Protein AF-A0A833R2X5-F1 (afdb_monomer_lite)

Secondary structure (DSSP, 8-state):
-----TT-SPPHHHHHHHHHHHHHHHHHHHHHHHHHHHHHHHHHHHHHHHHHHHHHHSSS---THHHHS--

Structure (mmCIF, N/CA/C/O backbone):
data_AF-A0A833R2X5-F1
#
_entry.id   AF-A0A833R2X5-F1
#
loop_
_atom_site.group_PDB
_atom_site.id
_atom_site.type_symbol
_atom_site.label_atom_id
_atom_site.label_alt_id
_atom_site.label_comp_id
_atom_site.label_asym_id
_atom_site.label_entity_id
_atom_site.label_seq_id
_atom_site.pdbx_PDB_ins_code
_atom_site.Cartn_x
_atom_site.Cartn_y
_atom_site.Cartn_z
_atom_site.occupancy
_atom_site.B_iso_or_equiv
_atom_site.auth_seq_id
_atom_site.auth_comp_id
_atom_site.auth_asym_id
_atom_site.auth_atom_id
_atom_site.pdbx_PDB_model_num
ATOM 1 N N . MET A 1 1 ? 28.517 17.382 -36.088 1.00 44.72 1 MET A N 1
ATOM 2 C CA . MET A 1 1 ? 29.491 16.399 -35.567 1.00 44.72 1 MET A CA 1
ATOM 3 C C . MET A 1 1 ? 28.783 15.056 -35.477 1.00 44.72 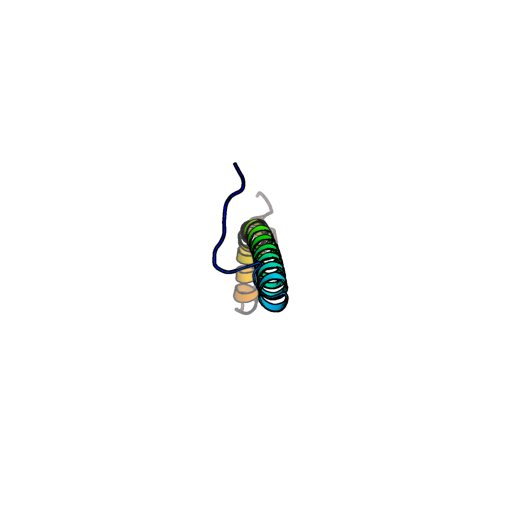1 MET A C 1
ATOM 5 O O . MET A 1 1 ? 27.979 14.873 -34.576 1.00 44.72 1 MET A O 1
ATOM 9 N N . ALA A 1 2 ? 28.966 14.179 -36.467 1.00 63.81 2 ALA A N 1
ATOM 10 C CA . ALA A 1 2 ? 28.366 12.846 -36.452 1.00 63.81 2 ALA A CA 1
ATOM 11 C C . ALA A 1 2 ? 29.112 11.989 -35.419 1.00 63.81 2 ALA A C 1
ATOM 13 O O . ALA A 1 2 ? 30.325 11.821 -35.528 1.00 63.81 2 ALA A O 1
ATOM 14 N N . SER A 1 3 ? 28.415 11.501 -34.394 1.00 74.44 3 SER A N 1
ATOM 15 C CA . SER A 1 3 ? 28.989 10.593 -33.400 1.00 74.44 3 SER A CA 1
ATOM 16 C C . SER A 1 3 ? 29.281 9.250 -34.070 1.00 74.44 3 SER A C 1
ATOM 18 O O . SER A 1 3 ? 28.368 8.466 -34.328 1.00 74.44 3 SER A O 1
ATOM 20 N N . TRP A 1 4 ? 30.542 9.010 -34.413 1.00 71.31 4 TRP A N 1
ATOM 21 C CA . TRP A 1 4 ? 30.987 7.749 -34.993 1.00 71.31 4 TRP A CA 1
ATOM 22 C C . TRP A 1 4 ? 30.926 6.643 -33.931 1.00 71.31 4 TRP A C 1
ATOM 24 O O . TRP A 1 4 ? 31.590 6.742 -32.901 1.00 71.31 4 TRP A O 1
ATOM 34 N N . ASN A 1 5 ? 30.106 5.612 -34.172 1.00 79.31 5 ASN A N 1
ATOM 35 C CA . ASN A 1 5 ? 30.032 4.414 -33.336 1.00 79.31 5 ASN A CA 1
ATOM 36 C C . ASN A 1 5 ? 30.631 3.219 -34.107 1.00 79.31 5 ASN A C 1
ATOM 38 O O . ASN A 1 5 ? 30.025 2.788 -35.092 1.00 79.31 5 ASN A O 1
ATOM 42 N N . PRO A 1 6 ? 31.782 2.665 -33.684 1.00 77.50 6 PRO A N 1
ATOM 43 C CA . PRO A 1 6 ? 32.465 1.571 -34.386 1.00 77.50 6 PRO A CA 1
ATOM 44 C C . PRO A 1 6 ? 31.702 0.239 -34.388 1.00 77.50 6 PRO A C 1
ATOM 46 O O . PRO A 1 6 ? 32.070 -0.665 -35.130 1.00 77.50 6 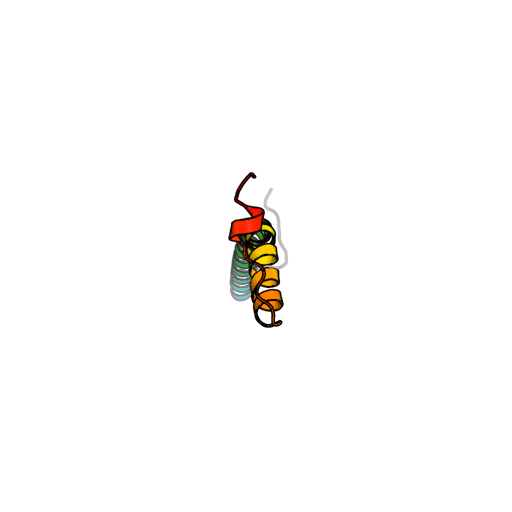PRO A O 1
ATOM 49 N N . LEU A 1 7 ? 30.661 0.099 -33.560 1.00 77.81 7 LEU A N 1
ATOM 50 C CA . LEU A 1 7 ? 29.974 -1.175 -33.312 1.00 77.81 7 LEU A CA 1
ATOM 51 C C . LEU A 1 7 ? 28.661 -1.358 -34.093 1.00 77.81 7 LEU A C 1
ATOM 53 O O . LEU A 1 7 ? 27.983 -2.365 -33.914 1.00 77.81 7 LEU A O 1
ATOM 57 N N . GLY A 1 8 ? 28.300 -0.420 -34.975 1.00 72.94 8 GLY A N 1
ATOM 58 C CA . GLY A 1 8 ? 27.016 -0.460 -35.683 1.00 72.94 8 GLY A CA 1
ATOM 59 C C . GLY A 1 8 ? 25.804 -0.289 -34.745 1.00 72.94 8 GLY A C 1
ATOM 60 O O . GLY A 1 8 ? 25.961 -0.127 -33.531 1.00 72.94 8 GLY A O 1
ATOM 61 N N . PRO A 1 9 ? 24.571 -0.230 -35.280 1.00 77.81 9 PRO A N 1
ATOM 62 C CA . PRO A 1 9 ? 23.374 -0.220 -34.447 1.00 77.81 9 PRO A CA 1
ATOM 63 C C . PRO A 1 9 ? 23.250 -1.552 -33.687 1.00 77.81 9 PRO A C 1
ATOM 65 O O . PRO A 1 9 ? 23.562 -2.601 -34.254 1.00 77.81 9 PRO A O 1
ATOM 68 N N . PRO A 1 10 ? 22.781 -1.537 -32.425 1.00 80.12 10 PRO A N 1
ATOM 69 C CA . PRO A 1 10 ? 22.575 -2.766 -31.671 1.00 80.12 10 PRO A CA 1
ATOM 70 C C . PRO A 1 10 ? 21.582 -3.680 -32.410 1.00 80.12 10 PRO A C 1
ATOM 72 O O . PRO A 1 10 ? 20.650 -3.172 -33.047 1.00 80.12 10 PRO A O 1
ATOM 75 N N . PRO A 1 11 ? 21.766 -5.008 -32.333 1.00 83.06 11 PRO A N 1
ATOM 76 C CA . PRO A 1 11 ? 20.886 -5.960 -32.996 1.00 83.06 11 PRO A CA 1
ATOM 77 C C . PRO A 1 11 ? 19.443 -5.812 -32.486 1.00 83.06 11 PRO A C 1
ATOM 79 O O . PRO A 1 11 ? 19.198 -5.398 -31.349 1.00 83.06 11 PRO A O 1
ATOM 82 N N . SER A 1 12 ? 18.469 -6.079 -33.359 1.00 78.50 12 SER A N 1
ATOM 83 C CA . SER A 1 12 ? 17.048 -5.786 -33.113 1.00 78.50 12 SER A CA 1
ATOM 84 C C . SER A 1 12 ? 16.489 -6.479 -31.866 1.00 78.50 12 SER A C 1
ATOM 86 O O . SER A 1 12 ? 15.653 -5.904 -31.173 1.00 78.50 12 SER A O 1
ATOM 88 N N . ASP A 1 13 ? 17.002 -7.661 -31.526 1.00 81.25 13 ASP A N 1
ATOM 89 C CA . ASP A 1 13 ? 16.614 -8.421 -30.336 1.00 81.25 13 ASP A CA 1
ATOM 90 C C . ASP A 1 13 ? 17.038 -7.734 -29.025 1.00 81.25 13 ASP A C 1
ATOM 92 O O . ASP A 1 13 ? 16.351 -7.852 -28.012 1.00 81.25 13 ASP A O 1
ATOM 96 N N . ALA A 1 14 ? 18.142 -6.981 -29.029 1.00 82.19 14 ALA A N 1
ATOM 97 C CA . ALA A 1 14 ? 18.594 -6.223 -27.866 1.00 82.19 14 ALA A CA 1
ATOM 98 C C . ALA A 1 14 ? 17.666 -5.035 -27.568 1.00 82.19 14 ALA A C 1
ATOM 100 O O . ALA A 1 14 ? 17.360 -4.776 -26.404 1.00 82.19 14 ALA A O 1
ATOM 101 N N . ARG A 1 15 ? 17.155 -4.359 -28.608 1.00 80.25 15 ARG A N 1
ATOM 102 C CA . ARG A 1 15 ? 16.186 -3.258 -28.455 1.00 80.25 15 ARG A CA 1
ATOM 103 C C . ARG A 1 15 ? 14.833 -3.731 -27.931 1.00 80.25 15 ARG A C 1
ATOM 105 O O . ARG A 1 15 ? 14.225 -3.040 -27.117 1.00 80.25 15 ARG A O 1
ATOM 112 N N . GLU A 1 16 ? 14.363 -4.894 -28.377 1.00 79.38 16 GLU A N 1
ATOM 113 C CA . GLU A 1 16 ? 13.113 -5.487 -27.881 1.00 79.38 16 GLU A CA 1
ATOM 114 C C . GLU A 1 16 ? 13.238 -5.967 -26.431 1.00 79.38 16 GLU A C 1
ATOM 116 O O . GLU A 1 16 ? 12.324 -5.782 -25.629 1.00 79.38 16 GLU A O 1
ATOM 121 N N . LYS A 1 17 ? 14.393 -6.526 -26.053 1.00 78.31 17 LYS A N 1
ATOM 122 C CA . LYS A 1 17 ? 14.678 -6.875 -24.655 1.00 78.31 17 LYS A CA 1
ATOM 123 C C . LYS A 1 17 ? 14.701 -5.631 -23.767 1.00 78.31 17 LYS A C 1
ATOM 125 O O . LYS A 1 17 ? 14.122 -5.652 -22.686 1.00 78.31 17 LYS A O 1
ATOM 130 N N . GLU A 1 18 ? 15.324 -4.543 -24.214 1.00 80.94 18 GLU A N 1
ATOM 131 C CA . GLU A 1 18 ? 15.383 -3.283 -23.465 1.00 80.94 18 GLU A CA 1
ATOM 132 C C . GLU A 1 18 ? 13.992 -2.656 -23.273 1.00 80.94 18 GLU A C 1
ATOM 134 O O . GLU A 1 18 ? 13.650 -2.233 -22.164 1.00 80.94 18 GLU A O 1
ATOM 139 N N . SER A 1 19 ? 13.149 -2.659 -24.312 1.00 82.06 19 SER A N 1
ATOM 140 C CA . SER A 1 19 ? 11.773 -2.162 -24.214 1.00 82.06 19 SER A CA 1
ATOM 141 C C . SER A 1 19 ? 10.914 -3.037 -23.298 1.00 82.06 19 SER A C 1
ATOM 143 O O . SER A 1 19 ? 10.222 -2.503 -22.432 1.00 82.06 19 SER A O 1
ATOM 145 N N . TYR A 1 20 ? 11.027 -4.365 -23.399 1.00 82.25 20 TYR A N 1
ATOM 146 C CA . TYR A 1 20 ? 10.329 -5.308 -22.525 1.00 82.25 20 TYR A CA 1
ATOM 147 C C . TYR A 1 20 ? 10.734 -5.143 -21.054 1.00 82.25 20 TYR A C 1
ATOM 149 O O . TYR A 1 20 ? 9.874 -5.062 -20.175 1.00 82.25 20 TYR A O 1
ATOM 157 N N . LEU A 1 21 ? 12.036 -5.026 -20.772 1.00 83.56 21 LEU A N 1
ATOM 158 C CA . LEU A 1 21 ? 12.551 -4.787 -19.421 1.00 83.56 21 LEU A CA 1
ATOM 159 C C . LEU A 1 21 ? 12.095 -3.430 -18.870 1.00 83.56 21 LEU A C 1
ATOM 161 O O . LEU A 1 21 ? 11.721 -3.338 -17.700 1.00 83.56 21 LEU A O 1
ATOM 165 N N . SER A 1 22 ? 12.067 -2.390 -19.708 1.00 85.81 22 SER A N 1
ATOM 166 C CA . SER A 1 22 ? 11.551 -1.068 -19.343 1.00 85.81 22 SER A CA 1
ATOM 167 C C . SER A 1 22 ? 10.054 -1.113 -19.006 1.00 85.81 22 SER A C 1
ATOM 169 O O . SER A 1 22 ? 9.634 -0.588 -17.971 1.00 85.81 22 SER A O 1
ATOM 171 N N . SER A 1 23 ? 9.248 -1.817 -19.808 1.00 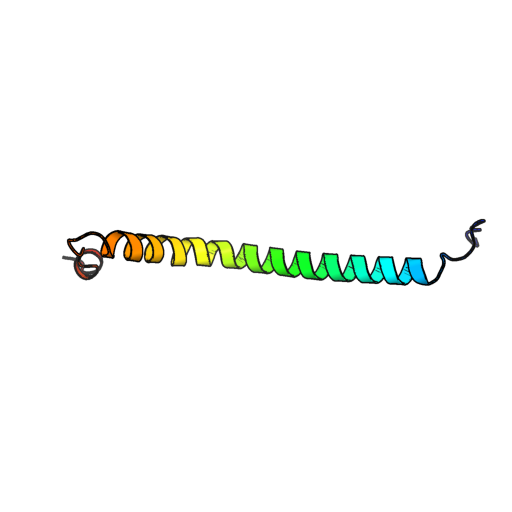83.12 23 SER A N 1
ATOM 172 C CA . SER A 1 23 ? 7.816 -2.019 -19.558 1.00 83.12 23 SER A CA 1
ATOM 173 C C . SER A 1 23 ? 7.551 -2.833 -18.290 1.00 83.12 23 SER A C 1
ATOM 175 O O . SER A 1 23 ? 6.710 -2.441 -17.480 1.00 83.12 23 SER A O 1
ATOM 177 N N . ALA A 1 24 ? 8.293 -3.919 -18.065 1.00 84.50 24 ALA A N 1
ATOM 178 C CA . ALA A 1 24 ? 8.191 -4.717 -16.845 1.00 84.50 24 ALA A CA 1
ATOM 179 C C . ALA A 1 24 ? 8.581 -3.898 -15.601 1.00 84.50 24 ALA A C 1
ATOM 181 O O . ALA A 1 24 ? 7.889 -3.931 -14.583 1.00 84.50 24 ALA A O 1
ATOM 182 N N . ALA A 1 25 ? 9.643 -3.093 -15.688 1.00 84.19 25 ALA A N 1
ATOM 183 C CA . ALA A 1 25 ? 10.047 -2.195 -14.612 1.00 84.19 25 ALA A CA 1
ATOM 184 C C . ALA A 1 25 ? 8.995 -1.106 -14.336 1.00 84.19 25 ALA A C 1
ATOM 186 O O . ALA A 1 25 ? 8.759 -0.762 -13.176 1.00 84.19 25 ALA A O 1
ATOM 187 N N . ALA A 1 26 ? 8.340 -0.573 -15.370 1.00 81.81 26 ALA A N 1
ATOM 188 C CA . ALA A 1 26 ? 7.257 0.397 -15.226 1.00 81.81 26 ALA A CA 1
ATOM 189 C C . ALA A 1 26 ? 6.016 -0.217 -14.558 1.00 81.81 26 ALA A C 1
ATOM 191 O O . ALA A 1 26 ? 5.458 0.384 -13.637 1.00 81.81 26 ALA A O 1
ATOM 192 N N . ALA A 1 27 ? 5.628 -1.433 -14.955 1.00 84.88 27 ALA A N 1
ATOM 193 C CA . ALA A 1 27 ? 4.516 -2.165 -14.355 1.00 84.88 27 ALA A CA 1
ATOM 194 C C . ALA A 1 27 ? 4.763 -2.457 -12.866 1.00 84.88 27 ALA A C 1
ATOM 196 O O . ALA A 1 27 ? 3.895 -2.187 -12.036 1.00 84.88 27 ALA A O 1
ATOM 197 N N . THR A 1 28 ? 5.970 -2.908 -12.509 1.00 82.75 28 THR A N 1
ATOM 198 C CA . THR A 1 28 ? 6.357 -3.148 -11.111 1.00 82.75 28 THR A CA 1
ATOM 199 C C . THR A 1 28 ? 6.347 -1.859 -10.296 1.00 82.75 28 THR A C 1
ATOM 201 O O . THR A 1 28 ? 5.794 -1.832 -9.202 1.00 82.75 28 THR A O 1
ATOM 204 N N . LYS A 1 29 ? 6.888 -0.752 -10.823 1.00 80.50 29 LYS A N 1
ATOM 205 C CA . LYS A 1 29 ? 6.847 0.556 -10.142 1.00 80.50 29 LYS A CA 1
ATOM 206 C C . LYS A 1 29 ? 5.415 1.019 -9.887 1.00 80.50 29 LYS A C 1
ATOM 208 O O . LYS A 1 29 ? 5.114 1.503 -8.795 1.00 80.50 29 LYS A O 1
ATOM 213 N N . TYR A 1 30 ? 4.531 0.854 -10.867 1.00 79.44 30 TYR A N 1
ATOM 214 C CA . TYR A 1 30 ? 3.115 1.173 -10.724 1.00 79.44 30 TYR A CA 1
ATOM 215 C C . TYR A 1 30 ? 2.449 0.308 -9.644 1.00 79.44 30 TYR A C 1
ATOM 217 O O . TYR A 1 30 ? 1.794 0.844 -8.748 1.00 79.44 30 TYR A O 1
ATOM 225 N N . TRP A 1 31 ? 2.698 -1.004 -9.663 1.00 80.56 31 TRP A N 1
ATOM 226 C CA . TRP A 1 31 ? 2.219 -1.948 -8.651 1.00 80.56 31 TRP A CA 1
ATOM 227 C C . TRP A 1 31 ? 2.709 -1.599 -7.245 1.00 80.56 31 TRP A C 1
ATOM 229 O O . TRP A 1 31 ? 1.908 -1.530 -6.312 1.00 80.56 31 TRP A O 1
ATOM 239 N N . THR A 1 32 ? 3.997 -1.305 -7.081 1.00 78.62 32 THR A N 1
ATOM 240 C CA . THR A 1 32 ? 4.573 -0.934 -5.785 1.00 78.62 32 THR A CA 1
ATOM 241 C C . THR A 1 32 ? 3.992 0.385 -5.283 1.00 78.62 32 THR A C 1
ATOM 243 O O . THR A 1 32 ? 3.600 0.472 -4.124 1.00 78.62 32 THR A O 1
ATOM 246 N N . THR A 1 33 ? 3.844 1.393 -6.149 1.00 79.00 33 THR A N 1
ATOM 247 C CA . THR A 1 33 ? 3.295 2.708 -5.764 1.00 79.00 33 THR A CA 1
ATOM 248 C C . THR A 1 33 ? 1.818 2.617 -5.375 1.00 79.00 33 THR A C 1
ATOM 250 O O . THR A 1 33 ? 1.380 3.253 -4.413 1.00 79.00 33 THR A O 1
ATOM 253 N N . TRP A 1 34 ? 1.039 1.800 -6.087 1.00 75.88 34 TRP A N 1
ATOM 254 C CA . TRP A 1 34 ? -0.354 1.522 -5.743 1.00 75.88 34 TRP A CA 1
ATOM 255 C C . TRP A 1 34 ? -0.466 0.773 -4.408 1.00 75.88 34 TRP A C 1
ATOM 257 O O . TRP A 1 34 ? -1.260 1.158 -3.546 1.00 75.88 34 TRP A O 1
ATOM 267 N N . THR A 1 35 ? 0.393 -0.225 -4.193 1.00 80.06 35 THR A N 1
ATOM 268 C CA . THR A 1 35 ? 0.439 -1.012 -2.952 1.00 80.06 35 THR A CA 1
ATOM 269 C C . THR A 1 35 ? 0.844 -0.152 -1.760 1.00 80.06 35 THR A C 1
ATOM 271 O O . THR A 1 35 ? 0.209 -0.232 -0.717 1.00 80.06 35 THR A O 1
ATOM 274 N N . MET A 1 36 ? 1.826 0.741 -1.911 1.00 74.81 36 MET A N 1
ATOM 275 C CA . MET A 1 36 ? 2.282 1.634 -0.839 1.00 74.81 36 MET A CA 1
ATOM 276 C C . MET A 1 36 ? 1.174 2.596 -0.386 1.00 74.81 36 MET A C 1
ATOM 278 O O . MET A 1 36 ? 0.983 2.810 0.808 1.00 74.81 36 MET A O 1
ATOM 282 N N . LYS A 1 37 ? 0.375 3.118 -1.329 1.00 70.31 37 LYS A N 1
ATOM 283 C CA . LYS A 1 37 ? -0.802 3.945 -1.013 1.00 70.31 37 LYS A CA 1
ATOM 284 C C . LYS A 1 37 ? -1.917 3.144 -0.335 1.00 70.31 37 LYS A C 1
ATOM 286 O O . LYS A 1 37 ? -2.596 3.663 0.547 1.00 70.31 37 LYS A O 1
ATOM 291 N N . LYS A 1 38 ? -2.111 1.880 -0.723 1.00 73.75 38 LYS A N 1
ATOM 292 C CA . LYS A 1 38 ? -3.087 0.972 -0.099 1.00 73.75 38 LYS A CA 1
ATOM 293 C C . LYS A 1 38 ? -2.608 0.417 1.244 1.00 73.75 38 LYS A C 1
ATOM 295 O O . LYS A 1 38 ? -3.452 0.094 2.068 1.00 73.75 38 LYS A O 1
ATOM 300 N N . ALA A 1 39 ? -1.303 0.365 1.502 1.00 75.62 39 ALA A N 1
ATOM 301 C CA . ALA A 1 39 ? -0.726 -0.196 2.721 1.00 75.62 39 ALA A CA 1
ATOM 302 C C . ALA A 1 39 ? -1.179 0.551 3.979 1.00 75.62 39 ALA A C 1
ATOM 304 O O . ALA A 1 39 ? -1.487 -0.089 4.973 1.00 75.62 39 ALA A O 1
ATOM 305 N N . ALA A 1 40 ? -1.304 1.880 3.929 1.00 68.06 40 ALA A N 1
ATOM 306 C CA . ALA A 1 40 ? 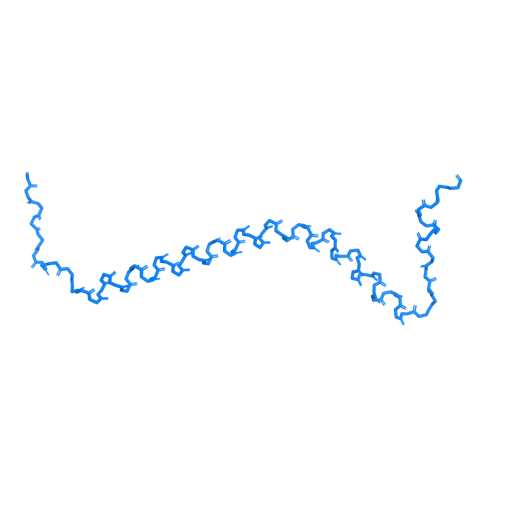-1.824 2.656 5.056 1.00 68.06 40 ALA A CA 1
ATOM 307 C C . ALA A 1 40 ? -3.304 2.348 5.328 1.00 68.06 40 ALA A C 1
ATOM 309 O O . ALA A 1 40 ? -3.700 2.182 6.475 1.00 68.06 40 ALA A O 1
ATOM 310 N N . VAL A 1 41 ? -4.109 2.200 4.272 1.00 72.12 41 VAL A N 1
ATOM 311 C CA . VAL A 1 41 ? -5.530 1.832 4.370 1.00 72.12 41 VAL A CA 1
ATOM 312 C C . VAL A 1 41 ? -5.666 0.402 4.891 1.00 72.12 41 VAL A C 1
ATOM 314 O O . VAL A 1 41 ? -6.434 0.158 5.804 1.00 72.12 41 VAL A O 1
ATOM 317 N N . VAL A 1 42 ? -4.886 -0.548 4.385 1.00 73.81 42 VAL A N 1
ATOM 318 C CA . VAL A 1 42 ? -4.890 -1.934 4.874 1.00 73.81 42 VAL A CA 1
ATOM 319 C C . VAL A 1 42 ? -4.312 -2.033 6.285 1.00 73.81 42 VAL A C 1
ATOM 321 O O . VAL A 1 42 ? -4.772 -2.848 7.065 1.00 73.81 42 VAL A O 1
ATOM 324 N N . ALA A 1 43 ? -3.357 -1.196 6.679 1.00 75.50 43 ALA A N 1
ATOM 325 C CA . ALA A 1 43 ? -2.901 -1.151 8.063 1.00 75.50 43 ALA A CA 1
ATOM 326 C C . ALA A 1 43 ? -4.004 -0.598 8.976 1.00 75.50 43 ALA A C 1
ATOM 328 O O . ALA A 1 43 ? -4.332 -1.220 9.977 1.00 75.50 43 ALA A O 1
ATOM 329 N N . HIS A 1 44 ? -4.639 0.516 8.608 1.00 76.88 44 HIS A N 1
ATOM 330 C CA . HIS A 1 44 ? -5.659 1.160 9.441 1.00 76.88 44 HIS A CA 1
ATOM 331 C C . HIS A 1 44 ? -6.972 0.360 9.498 1.00 76.88 44 HIS A C 1
ATOM 333 O O . HIS A 1 44 ? -7.530 0.138 10.568 1.00 76.88 44 HIS A O 1
ATOM 339 N N . TYR A 1 45 ? -7.436 -0.132 8.349 1.00 76.44 45 TYR A N 1
ATOM 340 C CA . TYR A 1 45 ? -8.673 -0.902 8.190 1.00 76.44 45 TYR A CA 1
ATOM 341 C C . TYR A 1 45 ? -8.456 -2.413 8.148 1.00 76.44 45 TYR A C 1
ATOM 343 O O . TYR A 1 45 ? -9.415 -3.152 7.984 1.00 76.44 45 TYR A O 1
ATOM 351 N N . GLY A 1 46 ? -7.227 -2.902 8.257 1.00 78.38 46 GLY A N 1
ATOM 352 C CA . GLY A 1 46 ? -6.937 -4.332 8.358 1.00 78.38 46 GLY A CA 1
ATOM 353 C C . GLY A 1 46 ? -6.474 -4.708 9.752 1.00 78.38 46 GLY A C 1
ATOM 354 O O . GLY A 1 46 ? -6.922 -5.726 10.250 1.00 78.38 46 GLY A O 1
ATOM 355 N N . PHE A 1 47 ? -5.679 -3.880 10.439 1.00 79.12 47 PHE A N 1
ATOM 356 C CA . PHE A 1 47 ? -5.240 -4.186 11.803 1.00 79.12 47 PHE A CA 1
ATOM 357 C C . PHE A 1 47 ? -6.421 -4.291 12.776 1.00 79.12 47 PHE A C 1
ATOM 359 O O . PHE A 1 47 ? -6.548 -5.291 13.478 1.00 79.12 47 PHE A O 1
ATOM 366 N N . VAL A 1 48 ? -7.328 -3.307 12.769 1.00 80.00 48 VAL A N 1
ATOM 367 C CA . VAL A 1 48 ? -8.486 -3.299 13.678 1.00 80.00 48 VAL A CA 1
ATOM 368 C C . VAL A 1 48 ? -9.456 -4.454 13.366 1.00 80.00 48 VAL A C 1
ATOM 370 O O . VAL A 1 48 ? -9.760 -5.214 14.285 1.00 80.00 48 VAL A O 1
ATOM 373 N N . PRO A 1 49 ? -9.887 -4.699 12.108 1.00 76.94 49 PRO A N 1
ATOM 374 C CA . PRO A 1 49 ? -10.736 -5.855 11.802 1.00 76.94 49 PRO A CA 1
ATOM 375 C C . PRO A 1 49 ? -10.058 -7.213 12.004 1.00 76.94 49 PRO A C 1
ATOM 377 O O . PRO A 1 49 ? -10.720 -8.154 12.432 1.00 76.94 49 PRO A O 1
ATOM 380 N N . LEU A 1 50 ? -8.750 -7.335 11.752 1.00 79.56 50 LEU A N 1
ATOM 381 C CA . LEU A 1 50 ? -8.000 -8.578 11.966 1.00 79.56 50 LEU A CA 1
ATOM 382 C C . LEU A 1 50 ? -7.957 -8.951 13.451 1.00 79.56 50 LEU A C 1
ATOM 384 O O . LEU A 1 50 ? -8.238 -10.095 13.805 1.00 79.56 50 LEU A O 1
ATOM 388 N N . VAL A 1 51 ? -7.657 -7.983 14.320 1.00 77.56 51 VAL A N 1
ATOM 389 C CA . VAL A 1 51 ? -7.654 -8.188 15.775 1.00 77.56 51 VAL A CA 1
ATOM 390 C C . VAL A 1 51 ? -9.049 -8.571 16.271 1.00 77.56 51 VAL A C 1
ATOM 392 O O . VAL A 1 51 ? -9.168 -9.455 17.115 1.00 77.56 51 VAL A O 1
ATOM 395 N N . ILE A 1 52 ? -10.107 -7.977 15.709 1.00 74.19 52 ILE A N 1
ATOM 396 C CA . ILE A 1 52 ? -11.497 -8.334 16.024 1.00 74.19 52 ILE A CA 1
ATOM 397 C C . ILE A 1 52 ? -11.799 -9.786 15.626 1.00 74.19 52 ILE A C 1
ATOM 399 O O . ILE A 1 52 ? -12.328 -10.531 16.441 1.00 74.19 52 ILE A O 1
ATOM 403 N N . ILE A 1 53 ? -11.434 -10.229 14.420 1.00 75.25 53 ILE A N 1
ATOM 404 C CA . ILE A 1 53 ? -11.689 -11.609 13.964 1.00 75.25 53 ILE A CA 1
ATOM 405 C C . ILE A 1 53 ? -10.953 -12.636 14.838 1.00 75.25 53 I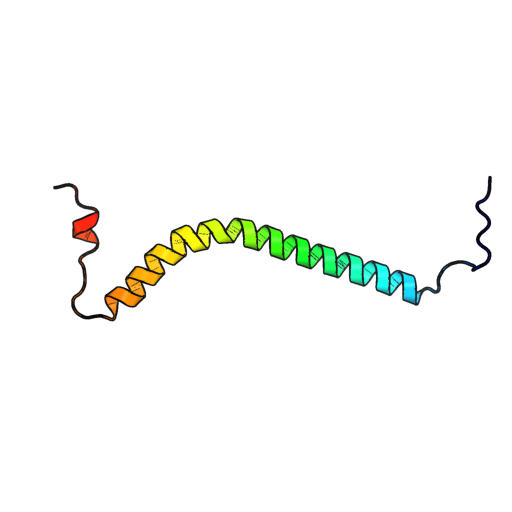LE A C 1
ATOM 407 O O . ILE A 1 53 ? -11.540 -13.648 15.217 1.00 75.25 53 ILE A O 1
ATOM 411 N N . ILE A 1 54 ? -9.690 -12.367 15.187 1.00 75.31 54 ILE A N 1
ATOM 412 C CA . ILE A 1 54 ? -8.885 -13.245 16.050 1.00 75.31 54 ILE A CA 1
ATOM 413 C C . ILE A 1 54 ? -9.452 -13.261 17.476 1.00 75.31 54 ILE A C 1
ATOM 415 O O . ILE A 1 54 ? -9.640 -14.328 18.052 1.00 75.31 54 ILE A O 1
ATOM 419 N N . GLY A 1 55 ? -9.779 -12.091 18.031 1.00 69.12 55 GLY A N 1
ATOM 420 C CA . GLY A 1 55 ? -10.334 -11.963 19.378 1.00 69.12 55 GLY A CA 1
ATOM 421 C C . GLY A 1 55 ? -11.748 -12.528 19.516 1.00 69.12 55 GLY A C 1
ATOM 422 O O . GLY A 1 55 ? -12.105 -12.998 20.586 1.00 69.12 55 GLY A O 1
ATOM 423 N N . MET A 1 56 ? -12.545 -12.532 18.443 1.00 63.69 56 MET A N 1
ATOM 424 C CA . MET A 1 56 ? -13.905 -13.084 18.442 1.00 63.69 56 MET A CA 1
ATOM 425 C C . MET A 1 56 ? -13.962 -14.615 18.323 1.00 63.69 56 MET A C 1
ATOM 427 O O . MET A 1 56 ? -15.027 -15.175 18.576 1.00 63.69 56 MET A O 1
ATOM 431 N N . ASN A 1 57 ? -12.871 -15.291 17.938 1.00 60.03 57 ASN A N 1
ATOM 432 C CA . ASN A 1 57 ? -12.769 -16.757 18.016 1.00 60.03 57 ASN A CA 1
ATOM 433 C C . ASN A 1 57 ? -12.432 -17.230 19.446 1.00 60.03 57 ASN A C 1
ATOM 435 O O . ASN A 1 57 ? -12.673 -18.381 19.794 1.00 60.03 57 ASN A O 1
ATOM 439 N N . SER A 1 58 ? -11.933 -16.325 20.291 1.00 52.84 58 SER A N 1
ATOM 440 C CA . SER A 1 58 ? -11.774 -16.540 21.726 1.00 52.84 58 SER A CA 1
ATOM 441 C C . SER A 1 58 ? -13.085 -16.196 22.442 1.00 52.84 58 SER A C 1
ATOM 443 O O . SER A 1 58 ? -13.498 -15.040 22.501 1.00 52.84 58 SER A O 1
ATOM 445 N N . GLU A 1 59 ? -13.771 -17.197 22.990 1.00 53.75 59 GLU A N 1
ATOM 446 C CA . GLU A 1 59 ? -14.843 -16.975 23.968 1.00 53.75 59 GLU A CA 1
ATOM 447 C C . GLU A 1 59 ? -14.270 -16.200 25.180 1.00 53.75 59 GLU A C 1
ATOM 449 O O . GLU A 1 59 ? -13.220 -16.608 25.683 1.00 53.75 59 GLU A O 1
ATOM 454 N N . PRO A 1 60 ? -14.885 -15.107 25.692 1.00 57.66 60 PRO A N 1
ATOM 455 C CA . PRO A 1 60 ? -16.189 -14.523 25.387 1.00 57.66 60 PRO A CA 1
ATOM 456 C C . PRO A 1 60 ? -16.122 -13.211 24.569 1.00 57.66 60 PRO A C 1
ATOM 458 O O . PRO A 1 60 ? -15.170 -12.440 24.615 1.00 57.66 60 PRO A O 1
ATOM 461 N N . LYS A 1 61 ? -17.213 -12.946 23.843 1.00 56.22 6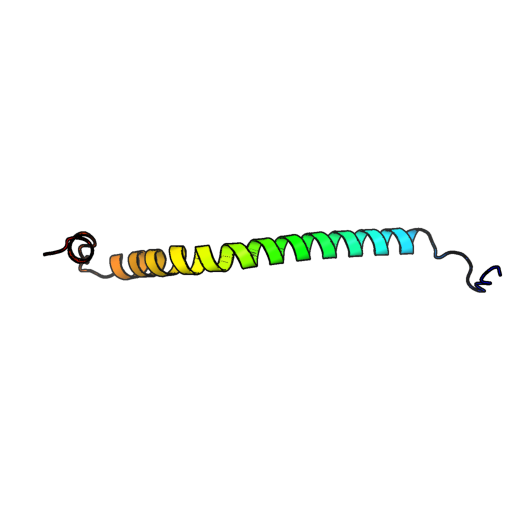1 LYS A N 1
ATOM 462 C CA . LYS A 1 61 ? -17.383 -11.928 22.791 1.00 56.22 61 LYS A CA 1
ATOM 463 C C . LYS A 1 61 ? -17.402 -10.483 23.342 1.00 56.22 61 LYS A C 1
ATOM 465 O O . LYS A 1 61 ? -18.406 -10.102 23.950 1.00 56.22 61 LYS A O 1
ATOM 470 N N . PRO A 1 62 ? -16.368 -9.646 23.111 1.00 56.78 62 PRO A N 1
ATOM 471 C CA . PRO A 1 62 ? -16.396 -8.247 23.530 1.00 56.78 62 PRO A CA 1
ATOM 472 C C . PRO A 1 62 ? -17.435 -7.474 22.706 1.00 56.78 62 PRO A C 1
ATOM 474 O O . PRO A 1 62 ? -17.433 -7.492 21.473 1.00 56.78 62 PRO A O 1
ATOM 477 N N . GLN A 1 63 ? -18.370 -6.822 23.392 1.00 59.22 63 GLN A N 1
ATOM 478 C CA . GLN A 1 63 ? -19.450 -6.059 22.777 1.00 59.22 63 GLN A CA 1
ATOM 479 C C . GLN A 1 63 ? -18.876 -4.760 22.192 1.00 59.22 63 GLN A C 1
ATOM 481 O O . GLN A 1 63 ? -18.662 -3.794 22.912 1.00 59.22 63 GLN A O 1
ATOM 486 N N . LEU A 1 64 ? -18.639 -4.715 20.875 1.00 59.94 64 LEU A N 1
ATOM 487 C CA . LEU A 1 64 ? -18.159 -3.516 20.155 1.00 59.94 64 LEU A CA 1
ATOM 488 C C . LEU A 1 64 ? -19.026 -2.267 20.411 1.00 59.94 64 LEU A C 1
ATOM 490 O O . LEU A 1 64 ? -18.533 -1.143 20.362 1.00 59.94 64 LEU A O 1
ATOM 494 N N . TYR A 1 65 ? -20.305 -2.470 20.731 1.00 54.78 65 TYR A N 1
ATOM 495 C CA . TYR A 1 65 ? -21.238 -1.410 21.106 1.00 54.78 65 TYR A CA 1
ATOM 496 C C . TYR A 1 65 ? -20.907 -0.737 22.449 1.00 54.78 65 TYR A C 1
ATOM 498 O O . TYR A 1 65 ? -21.239 0.431 22.599 1.00 54.78 65 TYR A O 1
ATOM 506 N N . GLN A 1 66 ? -20.204 -1.400 23.379 1.00 56.44 66 GLN A N 1
ATOM 507 C CA . GLN A 1 66 ? -19.758 -0.792 24.646 1.00 56.44 66 GLN A CA 1
ATOM 508 C C . GLN A 1 66 ? -18.562 0.158 24.489 1.00 56.44 66 GLN A C 1
ATOM 510 O O . GLN A 1 66 ? -18.297 0.943 25.392 1.00 56.44 66 GLN A O 1
ATOM 515 N N . LEU A 1 67 ? -17.825 0.094 23.374 1.00 64.00 67 LEU A N 1
ATOM 516 C CA . LEU A 1 67 ? -16.683 0.982 23.119 1.00 64.00 67 LEU A CA 1
ATOM 517 C C . LEU A 1 67 ? -17.080 2.249 22.339 1.00 64.00 67 LEU A C 1
ATOM 519 O O . LEU A 1 67 ? -16.326 3.217 22.311 1.00 64.00 67 LEU A O 1
ATOM 523 N N . LEU A 1 68 ? -18.246 2.228 21.684 1.00 58.00 68 LEU A N 1
ATOM 524 C CA . LEU A 1 68 ? -18.744 3.294 20.805 1.00 58.00 68 LEU A CA 1
ATOM 525 C C . LEU A 1 68 ? -19.998 3.996 21.342 1.00 58.00 68 LEU A C 1
ATOM 527 O O . LEU A 1 68 ? -20.413 5.004 20.773 1.00 58.00 68 LEU A O 1
ATOM 531 N N . SER A 1 69 ? -20.600 3.501 22.424 1.00 54.59 69 SER A N 1
ATOM 532 C CA . SER A 1 69 ? -21.561 4.275 23.202 1.00 54.59 69 SER A CA 1
ATOM 533 C C . SER A 1 69 ? -20.791 5.189 24.160 1.00 54.59 69 SER A C 1
ATOM 535 O O . SER A 1 69 ? -20.143 4.662 25.070 1.00 54.59 69 SER A O 1
ATOM 537 N N . PRO A 1 70 ? -20.828 6.528 24.009 1.00 53.25 70 PRO A N 1
ATOM 538 C CA . PRO A 1 70 ? -20.522 7.369 25.154 1.00 53.25 70 PRO A CA 1
ATOM 539 C C . PRO A 1 70 ? -21.525 7.008 26.254 1.00 53.25 70 PRO A C 1
ATOM 541 O O . PRO A 1 70 ? -22.718 6.858 25.974 1.00 53.25 70 PRO A O 1
ATOM 544 N N . ILE A 1 71 ? -21.021 6.789 27.467 1.00 59.66 71 ILE A N 1
ATOM 545 C CA . ILE A 1 71 ? -21.872 6.770 28.661 1.00 59.66 71 ILE A CA 1
ATOM 546 C C . ILE A 1 71 ? -22.638 8.087 28.796 1.00 59.66 71 ILE A C 1
ATOM 548 O O . ILE A 1 71 ? -22.075 9.138 28.406 1.00 59.66 71 ILE A O 1
#

Organism: NCBI:txid544730

Radius of gyration: 27.08 Å; chains: 1; bounding box: 54×33×65 Å

Sequence (71 aa):
MASWNPLGPPPSDAREKESYLSSAAAATKYWTTWTMKKAAVVAHYGFVPLVIIIGMNSEPKPQLYQLLSPI

InterPro domains:
  IPR012621 Mitochondrial import receptor subunit TOM7 [PF08038] (29-68)

pLDDT: mean 72.9, std 10.07, range [44.72, 85.81]

Foldseek 3Di:
DDPDDPPPDPDPVVVVVVVVVVVVVVVVVVVVVVVVVCVVVCVVVVVVVVCQVVVVVDPDHDDPVVVPDDD